Protein AF-A0A8B2Z641-F1 (afdb_monomer)

pLDDT: mean 80.78, std 16.45, range [47.91, 98.06]

InterPro domains:
  IPR001387 Cro/C1-type, helix-turn-helix domain [PF01381] (48-102)
  IPR001387 Cro/C1-type, helix-turn-helix domain [PS50943] (48-102)
  IPR001387 Cro/C1-type, helix-turn-helix domain [SM00530] (47-102)
  IPR001387 Cro/C1-type, helix-turn-helix domain [cd00093] (47-102)
  IPR010982 Lambda repressor-like, DNA-binding domain superfamily [G3DSA:1.10.260.40] (43-106)
  IPR010982 Lambda repressor-like, DNA-binding domain superfamily [SSF47413] (43-109)

Secondary structure (DSSP, 8-state):
-HHHHHHHHHHHHTTSSS--HHHHHHHHHHHHHHHHHHS----HHHHHHHHHHHTT--HHHHHHHHTS-HHH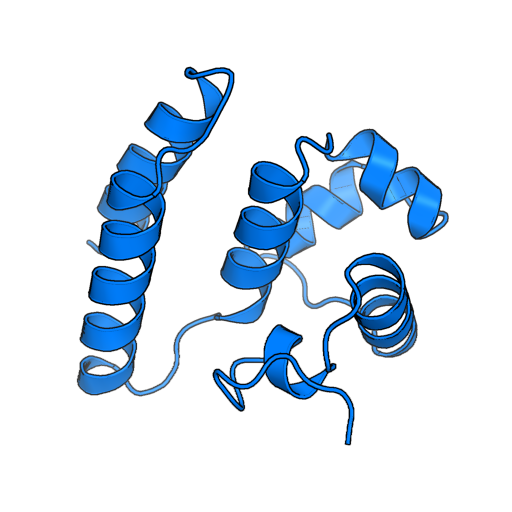HHHHHTTSSPPPHHHHHHHHHHTT--HHHHHTS-S--S--

Radius of gyration: 13.55 Å; Cα contacts (8 Å, |Δi|>4): 95; chains: 1; bounding box: 34×31×32 Å

Solvent-accessible surface area (backbone atoms only — not comparable to full-atom values): 6422 Å² total; per-residue (Å²): 111,65,68,63,57,52,49,51,53,54,53,52,41,73,74,38,99,61,71,52,72,66,60,54,52,50,53,51,50,52,50,54,55,47,45,77,72,67,77,72,66,87,39,34,19,53,44,52,45,49,56,33,53,76,69,71,52,51,56,58,55,56,8,59,79,68,73,54,52,40,69,57,47,52,30,26,48,70,64,77,39,80,74,51,71,73,52,42,52,50,50,16,61,73,68,71,34,18,55,49,35,41,60,60,77,41,90,59,44,68,76,128

Foldseek 3Di:
DLVVVLVVLVVVLVVDLADDPVSVVVNVVSVVVVCVPPVDDQQQLVLLSVLCRHVSHDLVVLCVLVVHDSVVSVCSNVVVDPDDPVSLVSSLVVSVFDSCCNRVNDVHRHDD

Mean predicted aligned error: 8.65 Å

Structure (mmCIF, N/CA/C/O backbone):
data_AF-A0A8B2Z641-F1
#
_entry.id   AF-A0A8B2Z641-F1
#
loop_
_atom_site.group_PDB
_atom_site.id
_atom_site.type_symbol
_atom_site.label_atom_id
_atom_site.label_alt_id
_atom_site.label_comp_id
_atom_site.label_asym_id
_atom_site.label_entity_id
_atom_site.label_seq_id
_atom_site.pdbx_PDB_ins_code
_atom_site.Cartn_x
_atom_site.Cartn_y
_atom_site.Cartn_z
_atom_site.occupancy
_atom_site.B_iso_or_equiv
_atom_site.auth_seq_id
_atom_site.auth_comp_id
_atom_site.auth_asym_id
_atom_site.auth_atom_id
_atom_site.pdbx_PDB_model_num
ATOM 1 N N . MET A 1 1 ? 19.172 4.277 4.823 1.00 51.97 1 MET A N 1
ATOM 2 C CA . MET A 1 1 ? 18.952 5.737 4.761 1.00 51.97 1 MET A CA 1
ATOM 3 C C . MET A 1 1 ? 17.550 6.014 4.220 1.00 51.97 1 MET A C 1
ATOM 5 O O . MET A 1 1 ? 16.704 6.359 5.029 1.00 51.97 1 MET A O 1
ATOM 9 N N . PHE A 1 2 ? 17.244 5.609 2.977 1.00 56.69 2 PHE A N 1
ATOM 10 C CA . PHE A 1 2 ? 15.912 5.671 2.337 1.00 56.69 2 PHE A CA 1
ATOM 11 C C . PHE A 1 2 ? 14.704 5.331 3.212 1.00 56.69 2 PHE A C 1
ATOM 13 O O . PHE A 1 2 ? 13.792 6.137 3.331 1.00 56.69 2 PHE A O 1
ATOM 20 N N . ARG A 1 3 ? 14.704 4.147 3.846 1.00 54.56 3 ARG A N 1
ATOM 21 C CA . ARG A 1 3 ? 13.566 3.684 4.654 1.00 54.56 3 ARG A CA 1
ATOM 22 C C . ARG A 1 3 ? 13.218 4.683 5.758 1.00 54.56 3 ARG A C 1
ATOM 24 O O . ARG A 1 3 ? 12.061 5.015 5.921 1.00 54.56 3 ARG A O 1
ATOM 31 N N . LYS A 1 4 ? 14.228 5.247 6.432 1.00 61.59 4 LYS A N 1
ATOM 32 C CA . LYS A 1 4 ? 14.029 6.227 7.511 1.00 61.59 4 LYS A CA 1
ATOM 33 C C . LYS A 1 4 ? 13.494 7.567 6.992 1.00 61.59 4 LYS A C 1
ATOM 35 O O . LYS A 1 4 ? 12.670 8.178 7.666 1.00 61.59 4 LYS A O 1
ATOM 40 N N . ASP A 1 5 ? 13.943 8.005 5.816 1.00 63.56 5 ASP A N 1
ATOM 41 C CA . ASP A 1 5 ? 13.509 9.266 5.201 1.00 63.56 5 ASP A CA 1
ATOM 42 C C . ASP A 1 5 ? 12.078 9.155 4.650 1.00 63.56 5 ASP A C 1
ATOM 44 O O . ASP A 1 5 ? 11.235 10.014 4.910 1.00 63.56 5 ASP A O 1
ATOM 48 N N . LEU A 1 6 ? 11.765 8.040 3.986 1.00 62.03 6 LEU A N 1
ATOM 49 C CA . LEU A 1 6 ? 10.432 7.738 3.471 1.00 62.03 6 LEU A CA 1
ATOM 50 C C . LEU A 1 6 ? 9.430 7.477 4.601 1.00 62.03 6 LEU A C 1
ATOM 52 O O . LEU A 1 6 ? 8.316 7.994 4.564 1.00 62.03 6 LEU A O 1
ATOM 56 N N . ASP A 1 7 ? 9.836 6.753 5.649 1.00 63.78 7 ASP A N 1
ATOM 57 C CA . ASP A 1 7 ? 9.025 6.549 6.852 1.00 63.78 7 ASP A CA 1
ATOM 58 C C . ASP A 1 7 ? 8.711 7.882 7.540 1.00 63.78 7 ASP A C 1
ATOM 60 O O . ASP A 1 7 ? 7.617 8.051 8.075 1.00 63.78 7 ASP A O 1
ATOM 64 N N . ARG A 1 8 ? 9.622 8.865 7.499 1.00 67.88 8 ARG A N 1
ATOM 65 C CA . ARG A 1 8 ? 9.397 10.208 8.056 1.00 67.88 8 ARG A CA 1
ATOM 66 C C . ARG A 1 8 ? 8.339 10.989 7.270 1.00 67.88 8 ARG A C 1
ATOM 68 O O . ARG A 1 8 ? 7.496 11.633 7.896 1.00 67.88 8 ARG A O 1
ATOM 75 N N . ILE A 1 9 ? 8.355 10.909 5.939 1.00 65.50 9 ILE A N 1
ATOM 76 C CA . ILE A 1 9 ? 7.351 11.534 5.057 1.00 65.50 9 ILE A CA 1
ATOM 77 C C . ILE A 1 9 ? 5.996 10.840 5.228 1.00 65.50 9 ILE A C 1
ATOM 79 O O . ILE A 1 9 ? 4.994 11.492 5.513 1.00 65.50 9 ILE A O 1
ATOM 83 N N . LEU A 1 10 ? 5.978 9.507 5.182 1.00 59.44 10 LEU A N 1
ATOM 84 C CA . LEU A 1 10 ? 4.778 8.694 5.388 1.00 59.44 10 LEU A CA 1
ATOM 85 C C . LEU A 1 10 ? 4.153 8.907 6.772 1.00 59.44 10 LEU A C 1
ATOM 87 O O . LEU A 1 10 ? 2.932 8.909 6.904 1.00 59.44 10 LEU A O 1
ATOM 91 N N . LYS A 1 11 ? 4.972 9.109 7.808 1.00 63.62 11 LYS A N 1
ATOM 92 C CA . LYS A 1 11 ? 4.501 9.408 9.167 1.00 63.62 11 LYS A CA 1
ATOM 93 C C . LYS A 1 11 ? 3.916 10.817 9.274 1.00 63.62 11 LYS A C 1
ATOM 95 O O . LYS A 1 11 ? 2.931 11.001 9.980 1.00 63.62 11 LYS A O 1
ATOM 100 N N . LYS A 1 12 ? 4.472 11.796 8.549 1.00 62.53 12 LYS A N 1
ATOM 101 C CA . LYS A 1 12 ? 3.872 13.133 8.383 1.00 62.53 12 LYS A CA 1
ATOM 102 C C . LYS A 1 12 ? 2.523 13.056 7.658 1.00 62.53 12 LYS A C 1
ATOM 104 O O . LYS A 1 12 ? 1.569 13.681 8.109 1.00 62.53 12 LYS A O 1
ATOM 109 N N . ALA A 1 13 ? 2.438 12.254 6.599 1.00 57.41 13 ALA A N 1
ATOM 110 C CA . ALA A 1 13 ? 1.217 12.024 5.831 1.00 57.41 13 ALA A CA 1
ATOM 111 C C . ALA A 1 13 ? 0.107 11.336 6.646 1.00 57.41 13 ALA A C 1
ATOM 113 O O . ALA A 1 13 ? -1.059 11.617 6.441 1.00 57.41 13 ALA A O 1
ATOM 114 N N . GLN A 1 14 ? 0.448 10.471 7.607 1.00 53.22 14 GLN A N 1
ATOM 115 C CA . GLN A 1 14 ? -0.528 9.841 8.513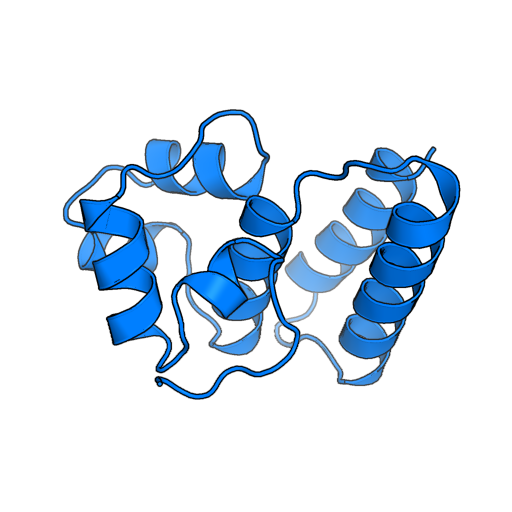 1.00 53.22 14 GLN A CA 1
ATOM 116 C C . GLN A 1 14 ? -1.128 10.799 9.558 1.00 53.22 14 GLN A C 1
ATOM 118 O O . GLN A 1 14 ? -2.149 10.474 10.158 1.00 53.22 14 GLN A O 1
ATOM 123 N N . LEU A 1 15 ? -0.478 11.939 9.816 1.00 54.66 15 LEU A N 1
ATOM 124 C CA . LEU A 1 15 ? -0.902 12.944 10.801 1.00 54.66 15 LEU A CA 1
ATOM 125 C C . LEU A 1 15 ? -1.708 14.093 10.177 1.00 54.66 15 LEU A C 1
ATOM 127 O O . LEU A 1 15 ? -2.390 14.811 10.903 1.00 54.66 15 LEU A O 1
ATOM 131 N N . LYS A 1 16 ? -1.630 14.277 8.855 1.00 50.66 16 LYS A N 1
ATOM 132 C CA . LYS A 1 16 ? -2.474 15.203 8.098 1.00 50.66 16 LYS A CA 1
ATOM 133 C C . LYS A 1 16 ? -3.620 14.399 7.489 1.00 50.66 16 LYS A C 1
ATOM 135 O O . LYS A 1 16 ? -3.394 13.341 6.922 1.00 50.66 16 LYS A O 1
ATOM 140 N N . THR A 1 17 ? -4.848 14.883 7.596 1.00 47.91 17 THR A N 1
ATOM 141 C CA . THR A 1 17 ? -6.044 14.236 7.029 1.00 47.91 17 THR A CA 1
ATOM 142 C C . THR A 1 17 ? -6.029 14.119 5.496 1.00 47.91 17 THR A C 1
ATOM 144 O O . THR A 1 17 ? -6.885 13.434 4.953 1.00 47.91 17 THR A O 1
ATOM 147 N N . GLU A 1 18 ? -5.048 14.723 4.812 1.00 51.41 18 GLU A N 1
ATOM 148 C CA . GLU A 1 18 ? -4.828 14.670 3.360 1.00 51.41 18 GLU A CA 1
ATOM 149 C C . GLU A 1 18 ? -3.313 14.714 3.041 1.00 51.41 18 GLU A C 1
ATOM 151 O O . GLU A 1 18 ? -2.555 15.414 3.725 1.00 51.41 18 GLU A O 1
ATOM 156 N N . LEU A 1 19 ? -2.860 13.993 2.000 1.00 58.06 19 LEU A N 1
ATOM 157 C CA . LEU A 1 19 ? -1.539 14.223 1.387 1.00 58.06 19 LEU A CA 1
ATOM 158 C C . LEU A 1 19 ? -1.651 15.367 0.380 1.00 58.06 19 LEU A C 1
ATOM 160 O O . LEU A 1 19 ? -2.452 15.262 -0.547 1.00 58.06 19 LEU A O 1
ATOM 164 N N . CYS A 1 20 ? -0.819 16.409 0.498 1.00 62.09 20 CYS A N 1
ATOM 165 C CA . CYS A 1 20 ? -0.763 17.417 -0.559 1.00 62.09 20 CYS A CA 1
ATOM 166 C C . CYS A 1 20 ? 0.014 16.892 -1.776 1.00 62.09 20 CYS A C 1
ATOM 168 O O . CYS A 1 20 ? 0.833 15.971 -1.672 1.00 62.09 20 CYS A O 1
ATOM 170 N N . GLU A 1 21 ? -0.237 17.485 -2.944 1.00 60.38 21 GLU A N 1
ATOM 171 C CA . GLU A 1 21 ? 0.444 17.115 -4.189 1.00 60.38 21 GLU A CA 1
ATOM 172 C C . GLU A 1 21 ? 1.972 17.227 -4.079 1.00 60.38 21 GLU A C 1
ATOM 174 O O . GLU A 1 21 ? 2.684 16.399 -4.651 1.00 60.38 21 GLU A O 1
ATOM 179 N N . ASP A 1 22 ? 2.478 18.165 -3.272 1.00 64.94 22 ASP A N 1
ATOM 180 C CA . ASP A 1 22 ? 3.915 18.334 -3.030 1.00 64.94 22 ASP A CA 1
ATOM 181 C C . ASP A 1 22 ? 4.521 17.151 -2.258 1.00 64.94 22 ASP A C 1
ATOM 183 O O . ASP A 1 22 ? 5.595 16.667 -2.621 1.00 64.94 22 ASP A O 1
ATOM 187 N N . ASP A 1 23 ? 3.815 16.626 -1.245 1.00 63.44 23 ASP A N 1
ATOM 188 C CA . ASP A 1 23 ? 4.258 15.459 -0.467 1.00 63.44 23 ASP A CA 1
ATOM 189 C C . ASP A 1 23 ? 4.362 14.222 -1.388 1.00 63.44 23 ASP A C 1
ATOM 191 O O . ASP A 1 23 ? 5.331 13.460 -1.342 1.00 63.44 23 ASP A O 1
ATOM 195 N N . VAL A 1 24 ? 3.390 14.048 -2.289 1.00 65.06 24 VAL A N 1
ATOM 196 C CA . VAL A 1 24 ? 3.364 12.970 -3.293 1.00 65.06 24 VAL A CA 1
ATOM 197 C C . VAL A 1 24 ? 4.481 13.138 -4.328 1.00 65.06 24 VAL A C 1
ATOM 199 O O . VAL A 1 24 ? 5.136 12.161 -4.704 1.00 65.06 24 VAL A O 1
ATOM 202 N N . ALA A 1 25 ? 4.707 14.361 -4.807 1.00 66.62 25 ALA A N 1
ATOM 203 C CA . ALA A 1 25 ? 5.755 14.664 -5.775 1.00 66.62 25 ALA A CA 1
ATOM 204 C C . ALA A 1 25 ? 7.152 14.403 -5.193 1.00 66.62 25 ALA A C 1
ATOM 206 O O . ALA A 1 25 ? 8.029 13.882 -5.890 1.00 66.62 25 ALA A O 1
ATOM 207 N N . GLU A 1 26 ? 7.355 14.698 -3.908 1.00 73.44 26 GLU A N 1
ATOM 208 C CA . GLU A 1 26 ? 8.598 14.399 -3.201 1.00 73.44 26 GLU A CA 1
ATOM 209 C C . GLU A 1 26 ? 8.795 12.888 -3.003 1.00 73.44 26 GLU A C 1
ATOM 211 O O . GLU A 1 26 ? 9.885 12.374 -3.273 1.00 73.44 26 GLU A O 1
ATOM 216 N N . MET A 1 27 ? 7.735 12.145 -2.658 1.00 67.50 27 MET A N 1
ATOM 217 C CA . MET A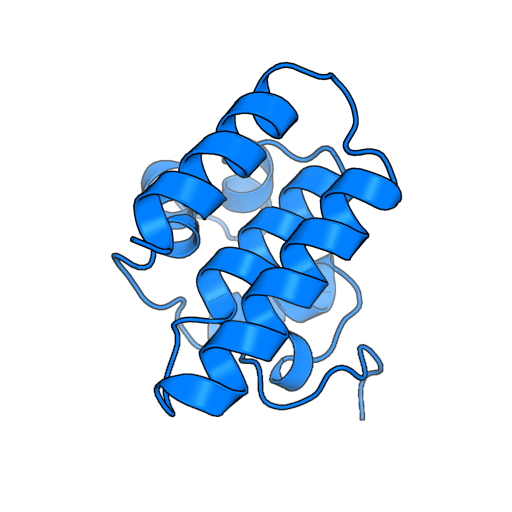 1 27 ? 7.779 10.677 -2.600 1.00 67.50 27 MET A CA 1
ATOM 218 C C . MET A 1 27 ? 8.180 10.060 -3.946 1.00 67.50 27 MET A C 1
AT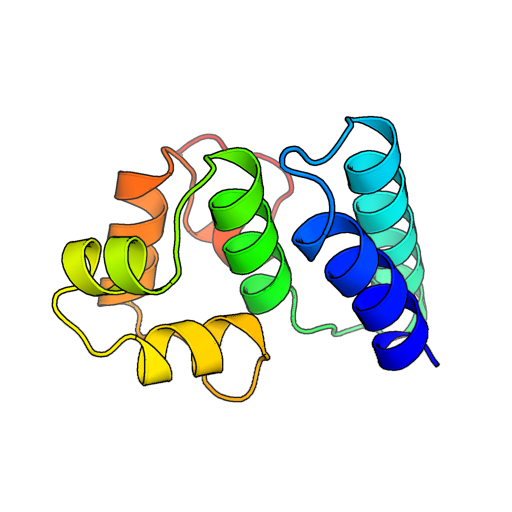OM 220 O O . MET A 1 27 ? 9.077 9.214 -3.987 1.00 67.50 27 MET A O 1
ATOM 224 N N . ARG A 1 28 ? 7.593 10.538 -5.050 1.00 68.12 28 ARG A N 1
ATOM 225 C CA . ARG A 1 28 ? 7.925 10.090 -6.413 1.00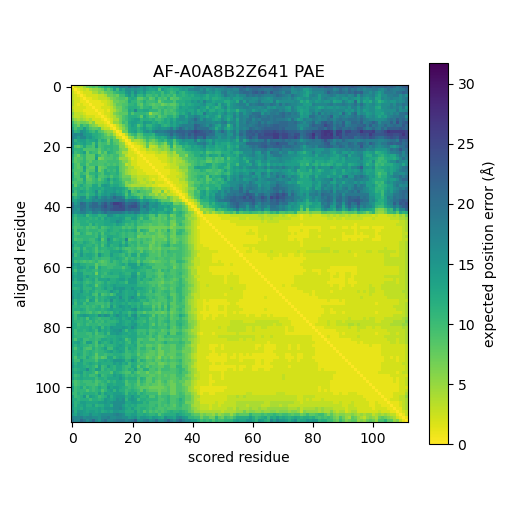 68.12 28 ARG A CA 1
ATOM 226 C C . ARG A 1 28 ? 9.351 10.449 -6.823 1.00 68.12 28 ARG A C 1
ATOM 228 O O . ARG A 1 28 ? 10.037 9.638 -7.445 1.00 68.12 28 ARG A O 1
ATOM 235 N N . ARG A 1 29 ? 9.835 11.646 -6.470 1.00 69.56 29 ARG A N 1
ATOM 236 C CA . ARG A 1 29 ? 11.230 12.055 -6.720 1.00 69.56 29 ARG A CA 1
ATOM 237 C C . ARG A 1 29 ? 12.217 11.134 -6.023 1.00 69.56 29 ARG A C 1
ATOM 239 O O . ARG A 1 29 ? 13.158 10.664 -6.661 1.00 69.56 29 ARG A O 1
ATOM 246 N N . LEU A 1 30 ? 11.988 10.864 -4.740 1.00 67.62 30 LEU A N 1
ATOM 247 C CA . LEU A 1 30 ? 12.839 9.970 -3.967 1.00 67.62 30 LEU A CA 1
ATOM 248 C C . LEU A 1 30 ? 12.786 8.555 -4.555 1.00 67.62 30 LEU A C 1
ATOM 250 O O . LEU A 1 30 ? 13.833 7.982 -4.830 1.00 67.62 30 LEU A O 1
ATOM 254 N N . GLN A 1 31 ? 11.605 8.017 -4.862 1.00 64.19 31 GLN A N 1
ATOM 255 C CA . GLN A 1 31 ? 11.486 6.706 -5.515 1.00 64.19 31 GLN A CA 1
ATOM 256 C C . GLN A 1 31 ? 12.307 6.611 -6.810 1.00 64.19 31 GLN A C 1
ATOM 258 O O . GLN A 1 31 ? 13.124 5.699 -6.948 1.00 64.19 31 GLN A O 1
ATOM 263 N N . ASN A 1 32 ? 12.174 7.587 -7.713 1.00 64.25 32 ASN A N 1
ATOM 264 C CA . ASN A 1 32 ? 12.912 7.617 -8.980 1.00 64.25 32 ASN A CA 1
ATOM 265 C C . ASN A 1 32 ? 14.430 7.750 -8.793 1.00 64.25 32 ASN A C 1
ATOM 267 O O . ASN A 1 32 ? 15.210 7.140 -9.530 1.00 64.25 32 ASN A O 1
ATOM 271 N N . GLN A 1 33 ? 14.868 8.529 -7.803 1.00 65.81 33 GLN A N 1
ATOM 272 C CA . GLN A 1 33 ? 16.282 8.660 -7.461 1.00 65.81 33 GLN A CA 1
ATOM 273 C C . GLN A 1 33 ? 16.873 7.328 -6.976 1.00 65.81 33 GLN A C 1
ATOM 275 O O . GLN A 1 33 ? 17.987 6.978 -7.365 1.00 65.81 33 GLN A O 1
ATOM 280 N N . TYR A 1 34 ? 16.145 6.581 -6.144 1.00 62.38 34 TYR A N 1
ATOM 281 C CA . TYR A 1 34 ? 16.619 5.305 -5.606 1.00 62.38 34 TYR A CA 1
ATOM 282 C C . TYR A 1 34 ? 16.544 4.166 -6.631 1.00 62.38 34 TYR A C 1
ATOM 284 O O . TYR A 1 34 ? 17.471 3.358 -6.690 1.00 62.38 34 TYR A O 1
ATOM 292 N N . PHE A 1 35 ? 15.529 4.158 -7.504 1.00 64.94 35 PHE A N 1
ATOM 293 C CA . PHE A 1 35 ? 15.429 3.216 -8.624 1.00 64.94 35 PHE A CA 1
ATOM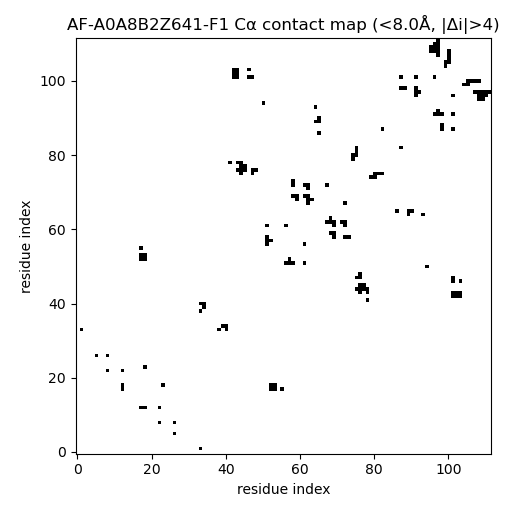 294 C C . PHE A 1 35 ? 16.660 3.285 -9.540 1.00 64.94 35 PHE A C 1
ATOM 296 O O . PHE A 1 35 ? 17.267 2.264 -9.852 1.00 64.94 35 PHE A O 1
ATOM 303 N N . LYS A 1 36 ? 17.099 4.503 -9.888 1.00 57.66 36 LYS A N 1
ATOM 304 C CA . LYS A 1 36 ? 18.292 4.730 -10.722 1.00 57.66 36 LYS A CA 1
ATOM 305 C C . LYS A 1 36 ? 19.614 4.356 -10.044 1.00 57.66 36 LYS A C 1
ATOM 307 O O . LYS A 1 36 ? 20.608 4.184 -10.742 1.00 57.66 36 LYS A O 1
ATOM 312 N N . LYS A 1 37 ? 19.651 4.284 -8.709 1.00 60.31 37 LYS A N 1
ATOM 313 C CA . LYS A 1 37 ? 20.892 4.114 -7.939 1.00 60.31 37 LYS A CA 1
ATOM 314 C C . LYS A 1 37 ? 21.162 2.665 -7.527 1.00 60.31 37 LYS A C 1
ATOM 316 O O . LYS A 1 37 ? 22.318 2.264 -7.525 1.00 60.31 37 LYS A O 1
ATOM 321 N N . GLU A 1 38 ? 20.129 1.904 -7.160 1.00 58.91 38 GLU A N 1
ATOM 322 C CA . GLU A 1 38 ? 20.297 0.593 -6.497 1.00 58.91 38 GLU A CA 1
ATOM 323 C C . GLU A 1 38 ? 19.612 -0.576 -7.235 1.00 58.91 38 GLU A C 1
ATOM 325 O O . GLU A 1 38 ? 19.691 -1.716 -6.790 1.00 58.91 38 GLU A O 1
ATOM 330 N N . GLY A 1 39 ? 18.964 -0.328 -8.380 1.00 51.09 39 GLY A N 1
ATOM 331 C CA . GLY A 1 39 ? 18.563 -1.369 -9.339 1.00 51.09 39 GLY A CA 1
ATOM 332 C C . GLY A 1 39 ? 17.403 -2.290 -8.941 1.00 51.09 39 GLY A C 1
ATOM 333 O O . GLY A 1 39 ? 16.857 -2.962 -9.810 1.00 51.09 39 GLY A O 1
ATOM 334 N N . LEU A 1 40 ? 16.964 -2.317 -7.684 1.00 52.81 40 LEU A N 1
ATOM 335 C CA . LEU A 1 40 ? 15.730 -2.998 -7.299 1.00 52.81 40 LEU A CA 1
ATOM 336 C C . LEU A 1 40 ? 15.218 -2.423 -5.982 1.00 52.81 40 LEU A C 1
ATOM 338 O O . LEU A 1 40 ? 15.843 -2.576 -4.933 1.00 52.81 40 LEU A O 1
ATOM 342 N N . VAL A 1 41 ? 14.068 -1.760 -6.022 1.00 54.56 41 VAL A N 1
ATOM 343 C CA . VAL A 1 41 ? 13.373 -1.329 -4.811 1.00 54.56 41 VAL A CA 1
ATOM 344 C C . VAL A 1 41 ? 11.965 -1.878 -4.879 1.00 54.56 41 VAL A C 1
ATOM 346 O O . VAL A 1 41 ? 11.330 -1.897 -5.926 1.00 54.56 41 VAL A O 1
ATOM 349 N N . PHE A 1 42 ? 11.523 -2.382 -3.742 1.00 62.19 42 PHE A N 1
ATOM 350 C CA . PHE A 1 42 ? 10.164 -2.781 -3.465 1.00 62.19 42 PHE A CA 1
ATOM 351 C C . PHE A 1 42 ? 9.203 -1.600 -3.801 1.00 62.19 42 PHE A C 1
ATOM 353 O O . PHE A 1 42 ? 9.093 -0.617 -3.068 1.00 62.19 42 PHE A O 1
ATOM 360 N N . ILE A 1 43 ? 8.623 -1.607 -5.010 1.00 79.69 43 ILE A N 1
ATOM 361 C CA . ILE A 1 43 ? 7.762 -0.518 -5.522 1.00 79.69 43 ILE A CA 1
ATOM 362 C C . ILE A 1 43 ? 6.301 -0.751 -5.132 1.00 79.69 43 ILE A C 1
ATOM 364 O O . ILE A 1 43 ? 5.557 0.193 -4.859 1.00 79.69 43 ILE A O 1
ATOM 368 N N . ILE A 1 44 ? 5.898 -2.015 -5.064 1.00 89.31 44 ILE A N 1
ATOM 369 C CA . ILE A 1 44 ? 4.510 -2.408 -4.862 1.00 89.31 44 ILE A CA 1
ATOM 370 C C . ILE A 1 44 ? 3.938 -1.944 -3.522 1.00 89.31 44 ILE A C 1
ATOM 372 O O . ILE A 1 44 ? 2.853 -1.373 -3.491 1.00 89.31 44 ILE A O 1
ATOM 376 N N . GLU A 1 45 ? 4.645 -2.122 -2.409 1.00 89.75 45 GLU A N 1
ATOM 377 C CA . GLU A 1 45 ? 4.165 -1.707 -1.091 1.00 89.75 45 GLU A CA 1
ATOM 378 C C . GLU A 1 45 ? 3.962 -0.199 -1.011 1.00 89.75 45 GLU A C 1
ATOM 380 O O . GLU A 1 45 ? 3.012 0.267 -0.380 1.00 89.75 45 GLU A O 1
ATOM 385 N N . LEU A 1 46 ? 4.825 0.559 -1.692 1.00 87.19 46 LEU A N 1
ATOM 386 C CA . LEU A 1 46 ? 4.738 2.007 -1.735 1.00 87.19 46 LEU A CA 1
ATOM 387 C C . LEU A 1 46 ? 3.564 2.451 -2.595 1.00 87.19 46 LEU A C 1
ATOM 389 O O . LEU A 1 46 ? 2.797 3.302 -2.152 1.00 87.19 46 LEU A O 1
ATOM 393 N N . ARG A 1 47 ? 3.375 1.844 -3.772 1.00 91.00 47 ARG A N 1
ATOM 394 C CA . ARG A 1 47 ? 2.237 2.146 -4.649 1.00 91.00 47 ARG A CA 1
ATOM 395 C C . ARG A 1 47 ? 0.909 1.798 -3.989 1.00 91.00 47 ARG A C 1
ATOM 397 O O . ARG A 1 47 ? -0.012 2.607 -4.029 1.00 91.00 47 ARG A O 1
ATOM 404 N N . LEU A 1 48 ? 0.826 0.659 -3.302 1.00 93.88 48 LEU A N 1
ATOM 405 C CA . LEU A 1 48 ? -0.368 0.283 -2.542 1.00 93.88 48 LEU A CA 1
ATOM 406 C C . LEU A 1 48 ? -0.665 1.280 -1.422 1.00 93.88 48 LEU A C 1
ATOM 408 O O . LEU A 1 48 ? -1.806 1.717 -1.275 1.00 93.88 48 LEU A O 1
ATOM 412 N N . LYS A 1 49 ? 0.358 1.684 -0.663 1.00 90.75 49 LYS A N 1
ATOM 413 C CA . LYS A 1 49 ? 0.202 2.661 0.416 1.00 90.75 49 LYS A CA 1
ATOM 414 C C . LYS A 1 49 ? -0.176 4.046 -0.111 1.00 90.75 49 LYS A C 1
ATOM 416 O O . LYS A 1 49 ? -1.032 4.698 0.479 1.00 90.75 49 LYS A O 1
ATOM 421 N N . GLU A 1 50 ? 0.430 4.489 -1.211 1.00 88.25 50 GLU A N 1
ATOM 422 C CA . GLU A 1 50 ? 0.120 5.760 -1.873 1.00 88.25 50 GLU A CA 1
ATOM 423 C C . GLU A 1 50 ? -1.322 5.776 -2.384 1.00 88.25 50 GLU A C 1
ATOM 425 O O . GLU A 1 50 ? -2.062 6.702 -2.060 1.00 88.25 50 GLU A O 1
ATOM 430 N N . LEU A 1 51 ? -1.742 4.747 -3.130 1.00 93.56 51 LEU A N 1
ATOM 431 C CA . LEU A 1 51 ? -3.113 4.622 -3.631 1.00 93.56 51 LEU A CA 1
ATOM 432 C C . LEU A 1 51 ? -4.119 4.611 -2.482 1.00 93.56 51 LEU A C 1
ATOM 434 O O . LEU A 1 51 ? -5.110 5.337 -2.536 1.00 93.56 51 LEU A O 1
ATOM 438 N N . ARG A 1 52 ? -3.836 3.859 -1.413 1.00 95.44 52 ARG A N 1
ATOM 439 C CA . ARG A 1 52 ? -4.702 3.822 -0.234 1.00 95.44 52 ARG A CA 1
ATOM 440 C C . ARG A 1 52 ? -4.844 5.206 0.400 1.00 95.44 52 ARG A C 1
ATOM 442 O O . ARG A 1 52 ? -5.958 5.634 0.681 1.00 95.44 52 ARG A O 1
ATOM 449 N N . LEU A 1 53 ? -3.728 5.896 0.640 1.00 89.19 53 LEU A N 1
ATOM 450 C CA . LEU A 1 53 ? -3.741 7.194 1.314 1.00 89.19 53 LEU A CA 1
ATOM 451 C C . LEU A 1 53 ? -4.348 8.304 0.444 1.00 89.19 53 LEU A C 1
ATOM 453 O O . LEU A 1 53 ? -5.085 9.129 0.968 1.00 89.19 53 LEU A O 1
ATOM 457 N N . LYS A 1 54 ? -4.098 8.304 -0.872 1.00 89.00 54 LYS A N 1
ATOM 458 C CA . LYS A 1 54 ? -4.699 9.264 -1.815 1.00 89.00 54 LYS A CA 1
ATOM 459 C C . LYS A 1 54 ? -6.215 9.147 -1.902 1.00 89.00 54 LYS A C 1
ATOM 461 O O . LYS A 1 54 ? -6.888 10.155 -2.050 1.00 89.00 54 LYS A O 1
ATOM 466 N N . ASN A 1 55 ? -6.734 7.927 -1.801 1.00 90.81 55 ASN A N 1
ATOM 467 C CA . ASN A 1 55 ? -8.171 7.669 -1.811 1.00 90.81 55 ASN A CA 1
ATOM 468 C C . ASN A 1 55 ? -8.789 7.680 -0.399 1.00 90.81 55 ASN A C 1
ATOM 470 O O . ASN A 1 55 ? -9.937 7.287 -0.234 1.00 90.81 55 ASN A O 1
ATOM 474 N N . LEU A 1 56 ? -8.034 8.113 0.621 1.00 92.25 56 LEU A N 1
ATOM 475 C CA . LEU A 1 56 ? -8.482 8.229 2.015 1.00 92.25 56 LEU A CA 1
ATOM 476 C C . LEU A 1 56 ? -9.001 6.920 2.637 1.00 92.25 56 LEU A C 1
ATOM 478 O O . LEU A 1 56 ? -9.785 6.943 3.583 1.00 92.25 56 LEU A O 1
ATOM 482 N N . TYR A 1 57 ? -8.515 5.771 2.165 1.00 93.94 57 TYR A N 1
ATOM 483 C CA . TYR A 1 57 ? -8.903 4.476 2.715 1.00 93.94 57 TYR A CA 1
ATOM 484 C C . TYR A 1 57 ? -8.050 4.072 3.924 1.00 93.94 57 TYR A C 1
ATOM 486 O O . TYR A 1 57 ? -6.829 4.263 4.011 1.00 93.94 57 TYR A O 1
ATOM 494 N N . THR A 1 58 ? -8.690 3.410 4.873 1.00 95.00 58 THR A N 1
ATOM 495 C CA . THR A 1 58 ? -8.060 2.718 5.990 1.00 95.00 58 THR A CA 1
ATOM 496 C C . THR A 1 58 ? -7.589 1.326 5.566 1.00 95.00 58 THR A C 1
ATOM 498 O O . THR A 1 58 ? -8.112 0.702 4.644 1.00 95.00 58 THR A O 1
ATOM 501 N N . ILE A 1 59 ? -6.617 0.771 6.294 1.00 94.31 59 ILE A N 1
ATOM 502 C CA . ILE A 1 59 ? -6.148 -0.610 6.073 1.00 94.31 59 ILE A CA 1
ATOM 503 C C . ILE A 1 59 ? -7.301 -1.624 6.232 1.00 94.31 59 ILE A C 1
ATOM 505 O O . ILE A 1 59 ? -7.311 -2.660 5.569 1.00 94.31 59 ILE A O 1
ATOM 509 N N . LYS A 1 60 ? -8.284 -1.332 7.098 1.00 96.62 60 LYS A N 1
ATOM 510 C CA . LYS A 1 60 ? -9.456 -2.192 7.317 1.00 96.62 60 LYS A CA 1
ATOM 511 C C . LYS A 1 60 ? -10.393 -2.214 6.109 1.00 96.62 60 LYS A C 1
ATOM 513 O O . LYS A 1 60 ? -10.884 -3.284 5.771 1.00 96.62 60 LYS A O 1
ATOM 518 N N . GLU A 1 61 ? -10.606 -1.079 5.450 1.00 97.38 61 GLU A N 1
ATOM 519 C CA . GLU A 1 61 ? -11.447 -1.009 4.246 1.00 97.38 61 GLU A CA 1
ATOM 520 C C . GLU A 1 61 ? -10.822 -1.793 3.094 1.00 97.38 61 GLU A C 1
ATOM 522 O O . GLU A 1 61 ? -11.489 -2.636 2.499 1.00 97.38 61 GLU A O 1
ATOM 527 N N . ILE A 1 62 ? -9.512 -1.638 2.865 1.00 98.06 62 ILE A N 1
ATOM 528 C CA . ILE A 1 62 ? -8.794 -2.431 1.853 1.00 98.06 62 ILE A CA 1
ATOM 529 C C . ILE A 1 62 ? -8.836 -3.928 2.183 1.00 98.06 62 ILE A C 1
ATOM 531 O O . ILE A 1 62 ? -8.994 -4.768 1.297 1.00 98.06 62 ILE A O 1
ATOM 535 N N . ALA A 1 63 ? -8.742 -4.287 3.464 1.00 97.94 63 ALA A N 1
ATOM 536 C CA . ALA A 1 63 ? -8.889 -5.675 3.885 1.00 97.94 63 ALA A CA 1
ATOM 537 C C . ALA A 1 63 ? -10.295 -6.224 3.588 1.00 97.94 63 ALA A C 1
ATOM 539 O O . ALA A 1 63 ? -10.409 -7.375 3.168 1.00 97.94 63 ALA A O 1
ATOM 540 N N . GLY A 1 64 ? -11.335 -5.395 3.738 1.00 98.06 64 GLY A N 1
ATOM 541 C CA . GLY A 1 64 ? -12.710 -5.704 3.345 1.00 98.06 64 GLY A CA 1
ATOM 542 C C . GLY A 1 64 ? -12.849 -5.967 1.846 1.00 98.06 64 GLY A C 1
ATOM 543 O O . GLY A 1 64 ? -13.386 -7.004 1.467 1.00 98.06 64 GLY A O 1
ATOM 544 N N . VAL A 1 65 ? -12.274 -5.102 1.002 1.00 97.00 65 VAL A N 1
ATOM 545 C CA . VAL A 1 65 ? -12.238 -5.276 -0.468 1.00 97.00 65 VAL A CA 1
ATOM 546 C C . VAL A 1 65 ? -11.584 -6.606 -0.856 1.00 97.00 65 VAL A C 1
ATOM 548 O O . VAL A 1 65 ? -12.057 -7.331 -1.731 1.00 97.00 65 VAL A O 1
ATOM 551 N N . LEU A 1 66 ? -10.496 -6.962 -0.174 1.00 97.56 66 LEU A N 1
ATOM 552 C CA . LEU A 1 66 ? -9.755 -8.192 -0.443 1.00 97.56 66 LEU A CA 1
ATOM 553 C C . LEU A 1 66 ? -10.370 -9.450 0.188 1.00 97.56 66 LEU A C 1
ATOM 555 O O . LEU A 1 6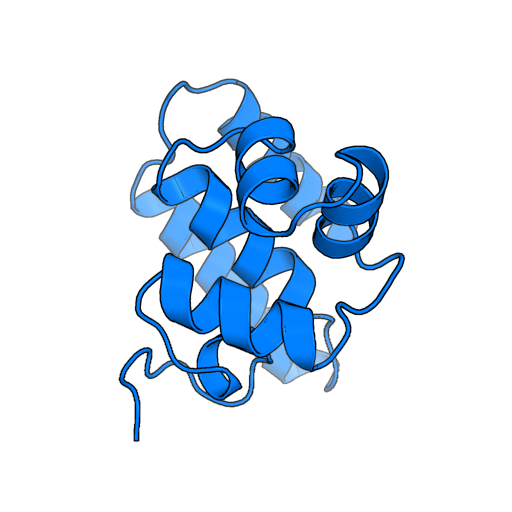6 ? -9.984 -10.561 -0.187 1.00 97.56 66 LEU A O 1
ATOM 559 N N . GLY A 1 67 ? -11.295 -9.298 1.140 1.00 97.56 67 GLY A N 1
ATOM 560 C CA . GLY A 1 67 ? -11.805 -10.397 1.960 1.00 97.56 67 GLY A CA 1
ATOM 561 C C . GLY A 1 67 ? -10.718 -11.033 2.834 1.00 97.56 67 GLY A C 1
ATOM 562 O O . GLY A 1 67 ? -10.638 -12.257 2.931 1.00 97.56 67 GLY A O 1
ATOM 563 N N . CYS A 1 68 ? -9.831 -10.225 3.423 1.00 97.44 68 CYS A N 1
ATOM 564 C CA . CYS A 1 68 ? -8.709 -10.696 4.238 1.00 97.44 68 CYS A CA 1
ATOM 565 C C . CYS A 1 68 ? -8.547 -9.907 5.549 1.00 97.44 68 CYS A C 1
ATOM 567 O O . CYS A 1 68 ? -9.407 -9.119 5.931 1.00 97.44 68 CYS A O 1
ATOM 569 N N . THR A 1 69 ? -7.451 -10.133 6.282 1.00 98.06 69 THR A N 1
ATOM 570 C CA . THR A 1 69 ? -7.195 -9.433 7.549 1.00 98.06 69 THR A CA 1
ATOM 571 C C . THR A 1 69 ? -6.463 -8.106 7.332 1.00 98.06 69 THR A C 1
ATOM 573 O O . THR A 1 69 ? -5.575 -7.997 6.488 1.00 98.06 69 THR A O 1
ATOM 576 N N . ALA A 1 70 ? -6.753 -7.100 8.164 1.00 96.81 70 ALA A N 1
ATOM 577 C CA . ALA A 1 70 ? -6.033 -5.820 8.144 1.00 96.81 70 ALA A CA 1
ATOM 578 C C . ALA A 1 70 ? -4.515 -5.993 8.353 1.00 96.81 70 ALA A C 1
ATOM 580 O O . ALA A 1 70 ? -3.706 -5.299 7.740 1.00 96.81 70 ALA A O 1
ATOM 581 N N . SER A 1 71 ? -4.106 -6.969 9.169 1.00 97.06 71 SER A N 1
ATOM 582 C CA . SER A 1 71 ? -2.694 -7.312 9.358 1.00 97.06 71 SER A CA 1
ATOM 583 C C . SER A 1 71 ? -2.030 -7.791 8.067 1.00 97.06 71 SER A C 1
ATOM 585 O O . SER A 1 71 ? -0.849 -7.521 7.863 1.00 97.06 71 SER A O 1
ATOM 587 N N . LEU A 1 72 ? -2.761 -8.487 7.191 1.00 97.19 72 LEU A N 1
ATOM 588 C CA . LEU A 1 72 ? -2.235 -8.940 5.907 1.00 97.19 72 LEU A CA 1
ATOM 589 C C . LEU A 1 72 ? -1.992 -7.760 4.960 1.00 97.19 72 LEU A C 1
ATOM 591 O O . LEU A 1 72 ? -0.902 -7.659 4.406 1.00 97.19 72 LEU A O 1
ATOM 595 N N . VAL A 1 73 ? -2.945 -6.830 4.864 1.00 97.25 73 VAL A N 1
ATOM 596 C CA . VAL A 1 73 ? -2.780 -5.581 4.098 1.00 97.25 73 VAL A CA 1
ATOM 597 C C . VAL A 1 73 ? -1.616 -4.744 4.634 1.00 97.25 73 VAL A C 1
ATOM 599 O O . VAL A 1 73 ? -0.782 -4.278 3.864 1.00 97.25 73 VAL A O 1
ATOM 602 N N . SER A 1 74 ? -1.477 -4.627 5.957 1.00 94.06 74 SER A N 1
ATOM 603 C CA . SER A 1 74 ? -0.334 -3.930 6.564 1.00 94.06 74 SER A CA 1
ATOM 604 C C . SER A 1 74 ? 1.010 -4.568 6.196 1.00 94.06 74 SER A C 1
ATOM 606 O O . SER A 1 74 ? 1.983 -3.849 5.972 1.00 94.06 74 SER A O 1
ATOM 608 N N . ARG A 1 75 ? 1.067 -5.906 6.104 1.00 94.25 75 ARG A N 1
ATOM 609 C CA . ARG A 1 75 ? 2.263 -6.637 5.659 1.00 94.25 75 ARG A CA 1
ATOM 610 C C . ARG A 1 75 ? 2.579 -6.420 4.179 1.00 94.25 75 ARG A C 1
ATOM 612 O O . ARG A 1 75 ? 3.747 -6.490 3.808 1.00 94.25 75 ARG A O 1
ATOM 619 N N . TYR A 1 76 ? 1.565 -6.157 3.357 1.00 95.06 76 TYR A N 1
ATOM 620 C CA . TYR A 1 76 ? 1.777 -5.732 1.978 1.00 95.06 76 TYR A CA 1
ATOM 621 C C . TYR A 1 76 ? 2.408 -4.345 1.942 1.00 95.06 76 TYR A C 1
ATOM 623 O O . TYR A 1 76 ? 3.476 -4.206 1.373 1.00 95.06 76 TYR A O 1
ATOM 631 N N . GLU A 1 77 ? 1.832 -3.356 2.632 1.00 92.50 77 GLU A N 1
ATOM 632 C CA . GLU A 1 77 ? 2.293 -1.952 2.609 1.00 92.50 77 GLU A CA 1
ATOM 633 C C . GLU A 1 77 ? 3.635 -1.675 3.303 1.00 92.50 77 GLU A C 1
ATOM 635 O O . GLU A 1 77 ? 4.193 -0.589 3.156 1.00 92.50 77 GLU A O 1
ATOM 640 N N . ASN A 1 78 ? 4.163 -2.625 4.073 1.00 87.56 78 ASN A N 1
ATOM 641 C CA . ASN A 1 78 ? 5.496 -2.519 4.672 1.00 87.56 78 ASN A CA 1
ATOM 642 C C . ASN A 1 78 ? 6.553 -3.385 3.955 1.00 87.56 78 ASN A C 1
ATOM 644 O O . ASN A 1 78 ? 7.703 -3.445 4.404 1.00 87.56 78 ASN A O 1
ATOM 648 N N . GLY A 1 79 ? 6.161 -4.074 2.877 1.00 87.31 79 GLY A N 1
ATOM 649 C CA . GLY A 1 79 ? 7.037 -4.927 2.074 1.00 87.31 79 GLY A CA 1
ATOM 650 C C . GLY A 1 79 ? 7.437 -6.245 2.746 1.00 87.31 79 GLY A C 1
ATOM 651 O O . GLY A 1 79 ? 8.298 -6.955 2.237 1.00 87.31 79 GLY A O 1
ATOM 652 N N . SER A 1 80 ? 6.842 -6.605 3.890 1.00 89.31 80 SER A N 1
ATOM 653 C CA . SER A 1 80 ? 7.125 -7.890 4.557 1.00 89.31 80 SER A CA 1
ATOM 654 C C . SER A 1 80 ? 6.451 -9.081 3.878 1.00 89.31 80 SER A C 1
ATOM 656 O O . SER A 1 80 ? 6.801 -10.229 4.159 1.00 89.31 80 SER A O 1
ATOM 658 N N . ARG A 1 81 ? 5.475 -8.836 2.996 1.00 92.38 81 ARG A N 1
ATOM 659 C CA . ARG A 1 81 ? 4.821 -9.872 2.199 1.00 92.38 81 ARG A CA 1
ATOM 660 C C . ARG A 1 81 ? 4.415 -9.336 0.830 1.00 92.38 81 ARG A C 1
ATOM 662 O O . ARG A 1 81 ? 3.900 -8.232 0.731 1.00 92.38 81 ARG A O 1
ATOM 669 N N . MET A 1 82 ? 4.561 -10.161 -0.203 1.00 92.56 82 MET A N 1
ATOM 670 C CA . MET A 1 82 ? 4.017 -9.879 -1.532 1.00 92.56 82 MET A CA 1
ATOM 671 C C . MET A 1 82 ? 2.514 -10.216 -1.573 1.00 92.56 82 MET A C 1
ATOM 673 O O . MET A 1 82 ? 2.120 -11.287 -1.081 1.00 92.56 82 MET A O 1
ATOM 677 N N . PRO A 1 83 ? 1.658 -9.357 -2.151 1.00 94.69 83 PRO A N 1
ATOM 678 C CA . PRO A 1 83 ? 0.303 -9.739 -2.522 1.00 94.69 83 PRO A CA 1
ATOM 679 C C . PRO A 1 83 ? 0.316 -10.920 -3.495 1.00 94.69 83 PRO A C 1
ATOM 681 O O . PRO A 1 83 ? 1.197 -11.047 -4.342 1.00 94.69 83 PRO A O 1
ATOM 684 N N . ARG A 1 84 ? -0.674 -11.801 -3.365 1.00 95.94 84 ARG A N 1
ATOM 685 C CA . ARG A 1 84 ? -0.896 -12.876 -4.337 1.00 95.94 84 ARG A CA 1
ATOM 686 C C . ARG A 1 84 ? -1.457 -12.285 -5.636 1.00 95.94 84 ARG A C 1
ATOM 688 O O . ARG A 1 84 ? -2.040 -11.202 -5.613 1.00 9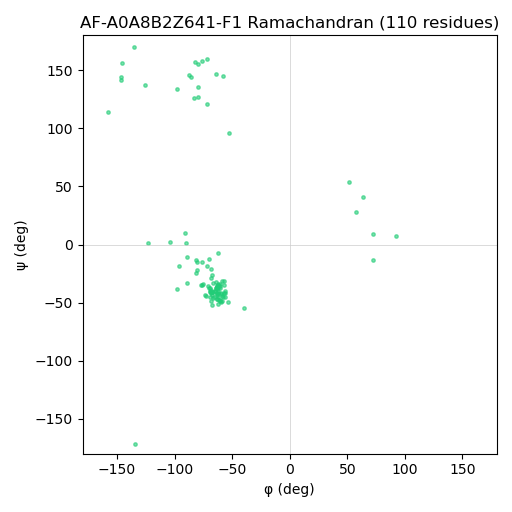5.94 84 ARG A O 1
ATOM 695 N N . ALA A 1 85 ? -1.326 -13.011 -6.744 1.00 96.25 85 ALA A N 1
ATOM 696 C CA . ALA A 1 85 ? -1.792 -12.558 -8.056 1.00 96.25 85 ALA A CA 1
ATOM 697 C C . ALA A 1 85 ? -3.290 -12.192 -8.074 1.00 96.25 85 ALA A C 1
ATOM 699 O O . ALA A 1 85 ? -3.666 -11.167 -8.628 1.00 96.25 85 ALA A O 1
ATOM 700 N N . ASP A 1 86 ? -4.140 -12.963 -7.392 1.00 97.19 86 ASP A N 1
ATOM 701 C CA . ASP A 1 86 ? -5.575 -12.672 -7.280 1.00 97.19 86 ASP A CA 1
ATOM 702 C C . ASP A 1 86 ? -5.854 -11.350 -6.547 1.00 97.19 86 ASP A C 1
ATOM 704 O O . ASP A 1 86 ? -6.774 -10.617 -6.900 1.00 97.19 86 ASP A O 1
ATOM 708 N N . TYR A 1 87 ? -5.048 -11.012 -5.540 1.00 97.38 87 TYR A N 1
ATOM 709 C CA . TYR A 1 87 ? -5.171 -9.739 -4.827 1.00 97.38 87 TYR A CA 1
ATOM 710 C C . TYR A 1 87 ? -4.628 -8.568 -5.637 1.00 97.38 87 TYR A C 1
ATOM 712 O O . TYR A 1 87 ? -5.194 -7.485 -5.559 1.00 97.38 87 TYR A O 1
ATOM 720 N N . LEU A 1 88 ? -3.574 -8.779 -6.427 1.00 95.94 88 LEU A N 1
ATOM 721 C CA . LEU A 1 88 ? -3.070 -7.770 -7.360 1.00 95.94 88 LEU A CA 1
ATOM 722 C C . LEU A 1 88 ? -4.144 -7.349 -8.357 1.00 95.94 88 LEU A C 1
ATOM 724 O O . LEU A 1 88 ? -4.387 -6.157 -8.501 1.00 95.94 88 LEU A O 1
ATOM 728 N N . VAL A 1 89 ? -4.818 -8.317 -8.981 1.00 96.62 89 VAL A N 1
ATOM 729 C CA . VAL A 1 89 ? -5.909 -8.042 -9.927 1.00 96.62 89 VAL A CA 1
ATOM 730 C C . VAL A 1 89 ? -7.047 -7.293 -9.233 1.00 96.62 89 VAL A C 1
ATOM 732 O O . VAL A 1 89 ? -7.444 -6.234 -9.702 1.00 96.62 89 VAL A O 1
ATOM 735 N N . LYS A 1 90 ? -7.489 -7.751 -8.052 1.00 97.62 90 LYS A N 1
ATOM 736 C CA . LYS A 1 90 ? -8.540 -7.057 -7.283 1.00 97.62 90 LYS A CA 1
ATOM 737 C C . LYS A 1 90 ? -8.170 -5.627 -6.897 1.00 97.62 90 LYS A C 1
ATOM 739 O O . LYS A 1 90 ? -9.023 -4.750 -6.937 1.00 97.62 90 LYS A O 1
ATOM 744 N N . LEU A 1 91 ? -6.927 -5.386 -6.481 1.00 97.06 91 LEU A N 1
ATOM 745 C CA . LEU A 1 91 ? -6.459 -4.043 -6.126 1.00 97.06 91 LEU A CA 1
ATOM 746 C C . LEU A 1 91 ? -6.369 -3.157 -7.365 1.00 97.06 91 LEU A C 1
ATOM 748 O O . LEU A 1 91 ? -6.738 -1.991 -7.298 1.00 97.06 91 LEU A O 1
ATOM 752 N N . ALA A 1 92 ? -5.912 -3.713 -8.485 1.00 96.44 92 ALA A N 1
ATOM 753 C CA . ALA A 1 92 ? -5.882 -3.020 -9.760 1.00 96.44 92 ALA A CA 1
ATOM 754 C C . ALA A 1 92 ? -7.305 -2.659 -10.216 1.00 96.44 92 ALA A C 1
ATOM 756 O O . ALA A 1 92 ? -7.512 -1.571 -10.739 1.00 96.44 92 ALA A O 1
ATOM 757 N N . ASP A 1 93 ? -8.288 -3.549 -10.025 1.00 96.44 93 ASP A N 1
ATOM 758 C CA . ASP A 1 93 ? -9.698 -3.288 -10.360 1.00 96.44 93 ASP A CA 1
ATOM 759 C C . ASP A 1 93 ? -10.266 -2.198 -9.448 1.00 96.44 93 ASP A C 1
ATOM 761 O O . ASP A 1 93 ? -10.899 -1.255 -9.905 1.00 96.44 93 ASP A O 1
ATOM 765 N N . PHE A 1 94 ? -10.004 -2.312 -8.146 1.00 97.06 94 PHE A N 1
ATOM 766 C CA . PHE A 1 94 ? -10.521 -1.397 -7.137 1.00 97.06 94 PHE A CA 1
ATOM 767 C C . PHE A 1 94 ? -9.993 0.034 -7.289 1.00 97.06 94 PHE A C 1
ATOM 769 O O . PHE A 1 94 ? -10.743 0.985 -7.097 1.00 97.06 94 PHE A O 1
ATOM 776 N N . TYR A 1 95 ? -8.707 0.191 -7.611 1.00 95.75 95 TYR A N 1
ATOM 777 C CA . TYR A 1 95 ? -8.078 1.502 -7.783 1.00 95.75 95 TYR A CA 1
ATOM 778 C C . TYR A 1 95 ? -8.142 2.042 -9.215 1.00 95.75 95 TYR A C 1
ATOM 780 O O . TYR A 1 95 ? -7.596 3.118 -9.450 1.00 95.75 95 TYR A O 1
ATOM 788 N N . ASP A 1 96 ? -8.763 1.307 -10.141 1.00 95.56 96 ASP A N 1
ATOM 789 C CA . ASP A 1 96 ? -8.814 1.628 -11.572 1.00 95.56 96 ASP A CA 1
ATOM 790 C C . ASP A 1 96 ? -7.422 1.905 -12.173 1.00 95.56 96 ASP A C 1
ATOM 792 O O . ASP A 1 96 ? -7.127 2.962 -12.729 1.00 95.56 96 ASP A O 1
ATOM 796 N N . VAL A 1 97 ? -6.512 0.945 -11.982 1.00 95.62 97 VAL A N 1
ATOM 797 C CA . VAL A 1 97 ? -5.142 0.977 -12.518 1.00 95.62 97 VAL A CA 1
ATOM 798 C C . VAL A 1 97 ? -4.755 -0.376 -13.124 1.00 95.62 97 VAL A C 1
ATOM 800 O O . VAL A 1 97 ? -5.450 -1.378 -12.931 1.00 95.62 97 VAL A O 1
ATOM 803 N N . SER A 1 98 ? -3.630 -0.440 -13.835 1.00 95.75 98 SER A N 1
ATOM 804 C CA . SER A 1 98 ? -3.033 -1.697 -14.299 1.00 95.75 98 SER A CA 1
ATOM 805 C C . SER A 1 98 ? -2.239 -2.424 -13.208 1.00 95.75 98 SER A C 1
ATOM 807 O O . SER A 1 98 ? -1.722 -1.833 -12.257 1.00 95.75 98 SER A O 1
ATOM 809 N N . VAL A 1 99 ? -2.096 -3.745 -13.353 1.00 94.44 99 VAL A N 1
ATOM 810 C CA . VAL A 1 99 ? -1.220 -4.544 -12.478 1.00 94.44 99 VAL A CA 1
ATOM 811 C C . VAL A 1 99 ? 0.250 -4.168 -12.689 1.00 94.44 99 VAL A C 1
ATOM 813 O O . VAL A 1 99 ? 1.008 -4.130 -11.721 1.00 94.44 99 VAL A O 1
ATOM 816 N N . ASP A 1 100 ? 0.639 -3.794 -13.906 1.00 92.75 100 ASP A N 1
ATOM 817 C CA . ASP A 1 100 ? 1.980 -3.286 -14.212 1.00 92.75 100 ASP A CA 1
ATOM 818 C C . ASP A 1 100 ? 2.257 -1.973 -13.466 1.00 92.75 100 ASP A C 1
ATOM 820 O O . ASP A 1 100 ? 3.345 -1.780 -12.902 1.00 92.75 100 ASP A O 1
ATOM 824 N N . TYR A 1 101 ? 1.232 -1.117 -13.349 1.00 92.38 101 TYR A N 1
ATOM 825 C CA . TYR A 1 101 ? 1.254 0.025 -12.447 1.00 92.38 101 TYR A CA 1
ATOM 826 C C . TYR A 1 101 ? 1.254 -0.383 -10.971 1.00 92.38 101 TYR A C 1
ATOM 828 O O . TYR A 1 101 ? 1.773 0.352 -10.153 1.00 92.38 101 TYR A O 1
ATOM 836 N N . LEU A 1 102 ? 0.755 -1.527 -10.526 1.00 92.56 102 LEU A N 1
ATOM 837 C CA . LEU A 1 102 ? 0.976 -1.914 -9.122 1.00 92.56 102 LEU A CA 1
ATOM 838 C C . LEU A 1 102 ? 2.393 -2.440 -8.884 1.00 92.56 102 LEU A C 1
ATOM 840 O O . LEU A 1 102 ? 2.978 -2.186 -7.833 1.00 92.56 102 LEU A O 1
ATOM 844 N N . LEU A 1 103 ? 2.963 -3.135 -9.865 1.00 90.06 103 LEU A N 1
ATOM 845 C CA . LEU A 1 103 ? 4.238 -3.839 -9.738 1.00 90.06 103 LEU A CA 1
ATOM 846 C C . LEU A 1 103 ? 5.479 -2.957 -9.889 1.00 90.06 103 LEU A C 1
ATOM 848 O O . LEU A 1 103 ? 6.570 -3.402 -9.541 1.00 90.06 103 LEU A O 1
ATOM 852 N N . GLY A 1 104 ? 5.345 -1.726 -10.379 1.00 87.12 104 GLY A N 1
ATOM 853 C CA . GLY A 1 104 ? 6.514 -0.887 -10.657 1.00 87.12 104 GLY A CA 1
ATOM 854 C C . GLY A 1 104 ? 7.037 -0.981 -12.080 1.00 87.12 104 GLY A C 1
ATOM 855 O O . GLY A 1 104 ? 8.100 -0.437 -12.352 1.00 87.12 104 GLY A O 1
ATOM 856 N N . LEU A 1 105 ? 6.329 -1.676 -12.972 1.00 87.31 105 LEU A N 1
ATOM 857 C CA . LEU A 1 105 ? 6.804 -1.954 -14.331 1.00 87.31 105 LEU A CA 1
ATOM 858 C C . LEU A 1 105 ? 6.566 -0.776 -15.283 1.00 87.31 105 LEU A C 1
ATOM 860 O O . LEU A 1 105 ? 7.289 -0.616 -16.262 1.00 87.31 105 LEU A O 1
ATOM 864 N N . THR A 1 106 ? 5.582 0.066 -14.971 1.00 86.38 106 THR A N 1
ATOM 865 C CA . THR A 1 106 ? 5.262 1.289 -15.713 1.00 86.38 106 THR A CA 1
ATOM 866 C C . THR A 1 106 ? 4.760 2.384 -14.772 1.00 86.38 106 THR A C 1
ATOM 868 O O . THR A 1 106 ? 4.276 2.089 -13.676 1.00 86.38 106 THR A O 1
ATOM 871 N N . GLU A 1 107 ? 4.887 3.647 -15.178 1.00 86.94 107 GLU A N 1
ATOM 872 C CA . GLU A 1 10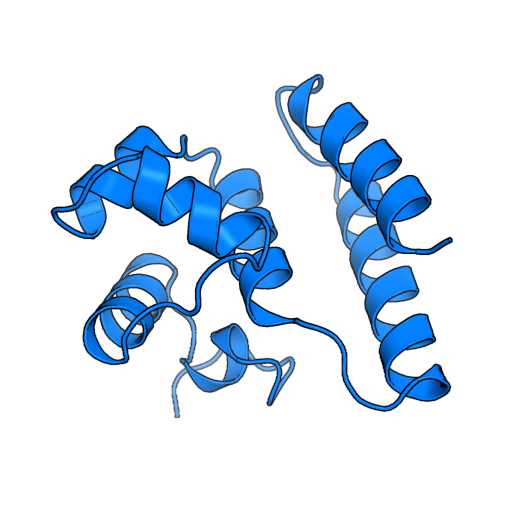7 ? 4.217 4.798 -14.545 1.00 86.94 107 GLU A CA 1
ATOM 873 C C . GLU A 1 107 ? 2.832 5.069 -15.155 1.00 86.94 107 GLU A C 1
ATOM 875 O O . GLU A 1 107 ? 2.055 5.846 -14.598 1.00 86.94 107 GLU A O 1
ATOM 880 N N . ASP A 1 108 ? 2.520 4.417 -16.275 1.00 88.81 108 ASP A N 1
ATOM 881 C CA . ASP A 1 108 ? 1.206 4.459 -16.900 1.00 88.81 108 ASP A CA 1
ATOM 882 C C . ASP A 1 108 ? 0.199 3.657 -16.071 1.00 88.81 108 ASP A C 1
ATOM 884 O O . ASP A 1 108 ? 0.382 2.467 -15.816 1.00 88.81 108 ASP A O 1
ATOM 888 N N . LYS A 1 109 ? -0.859 4.329 -15.624 1.00 89.25 109 LYS A N 1
ATOM 889 C CA . LYS A 1 109 ? -1.919 3.715 -14.826 1.00 89.25 109 LYS A CA 1
ATOM 890 C C . LYS A 1 109 ? -2.922 2.956 -15.678 1.00 89.25 109 LYS A C 1
ATOM 892 O O . LYS A 1 109 ? -3.623 2.114 -15.123 1.00 89.25 109 LYS A O 1
ATOM 897 N N . GLU A 1 110 ? -3.020 3.272 -16.964 1.00 88.94 110 GLU A N 1
ATOM 898 C CA . GLU A 1 110 ? -4.081 2.770 -17.825 1.00 88.94 110 GLU A CA 1
ATOM 899 C C . GLU A 1 110 ? -4.008 1.252 -17.980 1.00 88.94 110 GLU A C 1
ATOM 901 O O . GLU A 1 110 ? -2.937 0.637 -17.952 1.00 88.94 110 GLU A O 1
ATOM 906 N N . ARG A 1 111 ? -5.189 0.641 -18.103 1.00 76.88 111 ARG A N 1
ATOM 907 C CA . ARG A 1 111 ? -5.321 -0.777 -18.424 1.00 76.88 111 ARG A CA 1
ATOM 908 C C . ARG A 1 111 ? -5.127 -0.971 -19.917 1.00 76.88 111 ARG A C 1
ATOM 910 O O . ARG A 1 111 ? -5.835 -0.351 -20.705 1.00 76.88 111 ARG A O 1
ATOM 917 N N . HIS A 1 112 ? -4.213 -1.872 -20.254 1.00 65.31 112 HIS A N 1
ATOM 918 C CA . HIS A 1 112 ? -3.957 -2.343 -21.612 1.00 65.31 112 HIS A CA 1
ATOM 919 C C . HIS A 1 112 ? -4.544 -3.738 -21.808 1.00 65.31 112 HIS A C 1
ATOM 921 O O . HIS A 1 112 ? -4.522 -4.524 -20.830 1.00 65.31 112 HIS A O 1
#

Sequence (112 aa):
MFRKDLDRILKKAQLKTELCEDDVAEMRRLQNQYFKKEGLVFIIELRLKELRLKNLYTIKEIAGVLGCTASLVSRYENGSRMPRADYLVKLADFYDVSVDYLLGLTEDKERH

Organism: NCBI:txid1623

Nearest PDB structures (foldseek):
  3op9-assembly1_A  TM=9.763E-01  e=4.064E-03  Listeria innocua
  3jxc-assembly1_L  TM=9.167E-01  e=1.794E-02  Lederbergvirus P22
  3vk0-assembly2_B  TM=8.847E-01  e=2.785E-02  Neisseria meningitidis MC58
  6jq1-assembly1_A  TM=8.526E-01  e=3.470E-02  Deinococcus geothermalis DSM 11300
  3g5g-assembly5_J  TM=7.939E-01  e=1.163E-01  Enterobacter sp. RFL1396